Protein AF-A0A2N0BMG9-F1 (afdb_monomer)

Solvent-accessible surface area (backbone atoms only — not comparable to full-atom values): 3903 Å² total; per-residue (Å²): 131,62,66,69,59,50,53,51,53,57,49,38,50,75,74,69,51,49,60,68,58,48,42,60,60,49,37,76,84,34,84,83,66,54,65,67,60,49,45,52,52,49,54,56,50,57,74,67,51,76,61,92,84,70,75,76,85,78,79,80,130

Structure (mmCIF, N/CA/C/O backbone):
data_AF-A0A2N0BMG9-F1
#
_entry.id   AF-A0A2N0BMG9-F1
#
loop_
_atom_site.group_PDB
_atom_site.id
_atom_site.type_symbol
_atom_site.label_atom_id
_atom_site.label_alt_id
_atom_site.label_comp_id
_atom_site.label_asym_id
_atom_site.label_entity_id
_atom_site.label_seq_id
_atom_site.pdbx_PDB_ins_code
_atom_site.Cartn_x
_atom_site.Cartn_y
_atom_site.Cartn_z
_atom_site.occupancy
_atom_site.B_iso_or_equiv
_atom_site.auth_seq_id
_atom_site.auth_comp_id
_atom_site.auth_asym_id
_atom_site.auth_atom_id
_atom_site.pdbx_PDB_model_num
ATOM 1 N N . MET A 1 1 ? -10.401 7.738 0.829 1.00 73.88 1 MET A N 1
ATOM 2 C CA . MET A 1 1 ? -9.170 7.184 1.436 1.00 73.88 1 MET A CA 1
ATOM 3 C C . MET A 1 1 ? -8.264 8.341 1.828 1.00 73.88 1 MET A C 1
ATOM 5 O O . MET A 1 1 ? -8.205 9.302 1.071 1.00 73.88 1 MET A O 1
ATOM 9 N N . ASN A 1 2 ? -7.607 8.274 2.990 1.00 84.06 2 ASN A N 1
ATOM 10 C CA . ASN A 1 2 ? -6.634 9.285 3.420 1.00 84.06 2 ASN A CA 1
ATOM 11 C C . ASN A 1 2 ? -5.453 9.328 2.419 1.00 84.06 2 ASN A C 1
ATOM 13 O O . ASN A 1 2 ? -4.908 8.260 2.123 1.00 84.06 2 ASN A O 1
ATOM 17 N N . PRO A 1 3 ? -5.062 10.504 1.890 1.00 88.50 3 PRO A N 1
ATOM 18 C CA . PRO A 1 3 ? -3.960 10.622 0.931 1.00 88.50 3 PRO A CA 1
ATOM 19 C C . PRO A 1 3 ? -2.636 10.042 1.451 1.00 88.50 3 PRO A C 1
ATOM 21 O O . PRO A 1 3 ? -1.950 9.364 0.695 1.00 88.50 3 PRO A O 1
ATOM 24 N N . ILE A 1 4 ? -2.346 10.165 2.749 1.00 89.94 4 ILE A N 1
ATOM 25 C CA . ILE A 1 4 ? -1.116 9.633 3.362 1.00 89.94 4 ILE A CA 1
ATOM 26 C C . ILE A 1 4 ? -1.081 8.098 3.300 1.00 89.94 4 ILE A C 1
ATOM 28 O O . ILE A 1 4 ? -0.051 7.495 2.996 1.00 89.94 4 ILE A O 1
ATOM 32 N N . ILE A 1 5 ? -2.225 7.449 3.553 1.00 91.50 5 ILE A N 1
ATOM 33 C CA . ILE A 1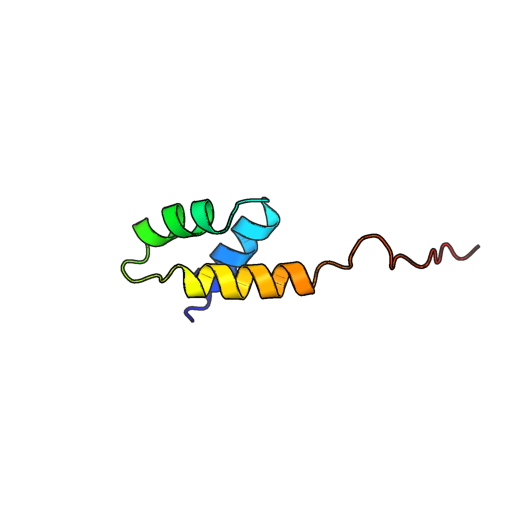 5 ? -2.348 5.986 3.462 1.00 91.50 5 ILE A CA 1
ATOM 34 C C . ILE A 1 5 ? -2.141 5.550 2.013 1.00 91.50 5 ILE A C 1
ATOM 36 O O . ILE A 1 5 ? -1.430 4.582 1.760 1.00 91.50 5 ILE A O 1
ATOM 40 N N . LYS A 1 6 ? -2.721 6.288 1.061 1.00 93.38 6 LYS A N 1
ATOM 41 C CA . LYS A 1 6 ? -2.557 6.010 -0.365 1.00 93.38 6 LYS A CA 1
ATOM 42 C C . LYS A 1 6 ? -1.093 6.085 -0.789 1.00 93.38 6 LYS A C 1
ATOM 44 O O . LYS A 1 6 ? -0.592 5.128 -1.365 1.00 93.38 6 LYS A O 1
ATOM 49 N N . GLU A 1 7 ? -0.411 7.185 -0.482 1.00 94.94 7 GLU A N 1
ATOM 50 C CA . GLU A 1 7 ? 1.011 7.358 -0.804 1.00 94.94 7 GLU A CA 1
ATOM 51 C C . GLU A 1 7 ? 1.872 6.264 -0.166 1.00 94.94 7 GLU A C 1
ATOM 53 O O . GLU A 1 7 ? 2.758 5.715 -0.818 1.00 94.94 7 GLU A O 1
ATOM 58 N N . SER A 1 8 ? 1.556 5.869 1.071 1.00 95.44 8 SER A N 1
ATOM 59 C CA . SER A 1 8 ? 2.244 4.760 1.735 1.00 95.44 8 SER A CA 1
ATOM 60 C C . SER A 1 8 ? 2.032 3.432 1.003 1.00 95.44 8 SER A C 1
ATOM 62 O O . SER A 1 8 ? 2.995 2.698 0.793 1.00 95.44 8 SER A O 1
ATOM 64 N N . ILE A 1 9 ? 0.803 3.113 0.581 1.00 95.69 9 ILE A N 1
ATOM 65 C CA . ILE A 1 9 ? 0.505 1.899 -0.200 1.00 95.69 9 ILE A CA 1
ATOM 66 C C . ILE A 1 9 ? 1.273 1.917 -1.530 1.00 95.69 9 ILE A C 1
ATOM 68 O O . ILE A 1 9 ? 1.898 0.918 -1.887 1.00 95.69 9 ILE A O 1
ATOM 72 N N . GLU A 1 10 ? 1.273 3.051 -2.238 1.00 95.50 10 GLU A N 1
ATOM 73 C CA . GLU A 1 10 ? 2.002 3.213 -3.503 1.00 95.50 10 GLU A CA 1
ATOM 74 C C . GLU A 1 10 ? 3.519 3.046 -3.326 1.00 95.50 10 GLU A C 1
ATOM 76 O O . GLU A 1 10 ? 4.176 2.463 -4.191 1.00 95.50 10 GLU A O 1
ATOM 81 N N . TRP A 1 11 ? 4.080 3.525 -2.212 1.00 96.62 11 TRP A N 1
ATOM 82 C CA . TRP A 1 11 ? 5.489 3.323 -1.878 1.00 96.62 11 TRP A CA 1
ATOM 83 C C . TRP A 1 11 ? 5.807 1.839 -1.649 1.00 96.62 11 TRP A C 1
ATOM 85 O O . TRP A 1 11 ? 6.693 1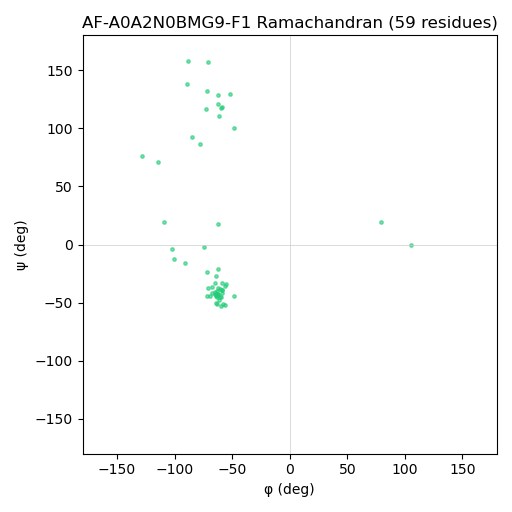.305 -2.310 1.00 96.62 11 TRP A O 1
ATOM 95 N N . HIS A 1 12 ? 5.030 1.138 -0.815 1.00 96.12 12 HIS A N 1
ATOM 96 C CA . HIS A 1 12 ? 5.247 -0.293 -0.546 1.00 96.12 12 HIS A CA 1
ATOM 97 C C . HIS A 1 12 ? 5.131 -1.148 -1.815 1.00 96.12 12 HIS A C 1
ATOM 99 O O . HIS A 1 12 ? 5.897 -2.090 -2.007 1.00 96.12 12 HIS A O 1
ATOM 105 N N . PHE A 1 13 ? 4.192 -0.806 -2.699 1.00 95.38 13 PHE A N 1
ATOM 106 C CA . PHE A 1 13 ? 4.050 -1.471 -3.989 1.00 95.38 13 PHE A CA 1
ATOM 107 C C . PHE A 1 13 ? 5.316 -1.343 -4.850 1.00 95.38 13 PHE A C 1
ATOM 109 O O . PHE A 1 13 ? 5.777 -2.330 -5.420 1.00 95.38 13 PHE A O 1
ATOM 116 N N . LYS A 1 14 ? 5.909 -0.142 -4.925 1.00 94.19 14 LYS A N 1
ATOM 117 C CA . LYS A 1 14 ? 7.155 0.096 -5.679 1.00 94.19 14 LYS A CA 1
ATOM 118 C C . LYS A 1 14 ? 8.347 -0.659 -5.095 1.00 94.19 14 LYS A C 1
ATOM 120 O O . LYS A 1 14 ? 9.188 -1.120 -5.857 1.00 94.19 14 LYS A O 1
ATOM 125 N N . GLU A 1 15 ? 8.372 -0.830 -3.778 1.00 95.81 15 GLU A N 1
ATOM 126 C CA . GLU A 1 15 ? 9.375 -1.637 -3.077 1.00 95.81 15 GLU A CA 1
ATOM 127 C C . GLU A 1 15 ? 9.163 -3.155 -3.255 1.00 95.81 15 GLU A C 1
ATOM 129 O O . GLU A 1 15 ? 9.948 -3.956 -2.750 1.00 95.81 15 GLU A O 1
ATOM 134 N N . GLY A 1 16 ? 8.106 -3.580 -3.959 1.00 93.62 16 GLY A N 1
ATOM 135 C CA . GLY A 1 16 ? 7.826 -4.992 -4.230 1.00 93.62 16 GLY A CA 1
ATOM 136 C C . GLY A 1 16 ? 7.182 -5.741 -3.063 1.00 93.62 16 GLY A C 1
ATOM 137 O O . GLY A 1 16 ? 7.227 -6.971 -3.014 1.00 93.62 16 GLY A O 1
ATOM 138 N N . TYR A 1 17 ? 6.584 -5.027 -2.108 1.00 96.31 17 TYR A N 1
ATOM 139 C CA . TYR A 1 17 ? 5.880 -5.653 -0.991 1.00 96.31 17 TYR A CA 1
ATOM 140 C C . TYR A 1 17 ? 4.584 -6.292 -1.488 1.00 96.31 17 TYR A C 1
ATOM 142 O O . TYR A 1 17 ? 4.029 -5.895 -2.507 1.00 96.31 17 TYR A O 1
ATOM 150 N N . THR A 1 18 ? 4.068 -7.273 -0.748 1.00 95.62 18 THR A N 1
ATOM 151 C CA . THR A 1 18 ? 2.758 -7.873 -1.025 1.00 95.62 18 THR A CA 1
ATOM 152 C C . THR A 1 18 ? 1.643 -7.115 -0.309 1.00 95.62 18 THR A C 1
ATOM 154 O O . THR A 1 18 ? 1.873 -6.504 0.735 1.00 95.62 18 THR A O 1
ATOM 157 N N . VAL A 1 19 ? 0.404 -7.244 -0.803 1.00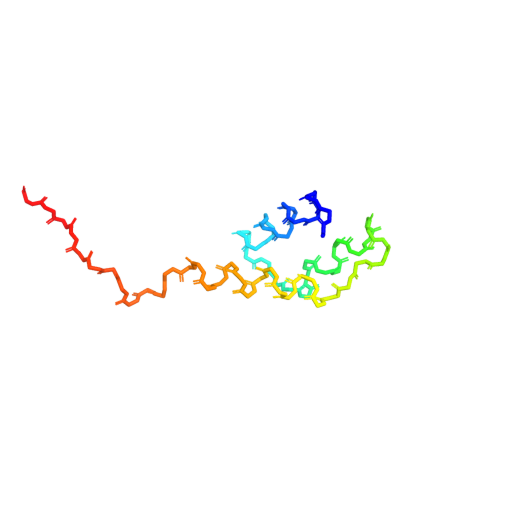 94.81 19 VAL A N 1
ATOM 158 C CA . VAL A 1 19 ? -0.804 -6.701 -0.145 1.00 94.81 19 VAL A CA 1
ATOM 159 C C . VAL A 1 19 ? -0.851 -7.075 1.339 1.00 94.81 19 VAL A C 1
ATOM 161 O O . VAL A 1 19 ? -1.121 -6.223 2.183 1.00 94.81 19 VAL A O 1
ATOM 164 N N . VAL A 1 20 ? -0.553 -8.339 1.664 1.00 95.06 20 VAL A N 1
ATOM 165 C CA . VAL A 1 20 ? -0.558 -8.848 3.044 1.00 95.06 20 VAL A CA 1
ATOM 1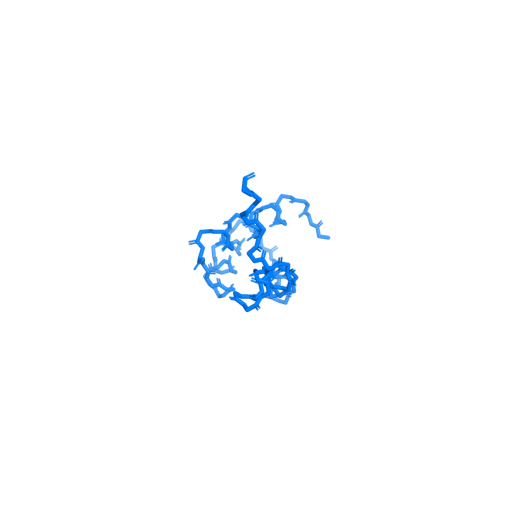66 C C . VAL A 1 20 ? 0.469 -8.106 3.894 1.00 95.06 20 VAL A C 1
ATOM 168 O O . VAL A 1 20 ? 0.124 -7.621 4.971 1.00 95.06 20 VAL A O 1
ATOM 171 N N . LYS A 1 21 ? 1.705 -7.955 3.398 1.00 95.31 21 LYS A N 1
ATOM 172 C CA . LYS A 1 21 ? 2.772 -7.294 4.155 1.00 95.31 21 LYS A CA 1
ATOM 173 C C . LYS A 1 21 ? 2.501 -5.804 4.349 1.00 95.31 21 LYS A C 1
ATOM 175 O O . LYS A 1 21 ? 2.683 -5.284 5.446 1.00 95.31 21 LYS A O 1
ATOM 180 N N . THR A 1 22 ? 2.023 -5.127 3.309 1.00 95.88 22 THR A N 1
ATOM 181 C CA . THR A 1 22 ? 1.625 -3.717 3.388 1.00 95.88 22 THR A CA 1
ATOM 182 C C . THR A 1 22 ? 0.471 -3.518 4.368 1.00 95.88 22 THR A C 1
ATOM 184 O O . THR A 1 22 ? 0.504 -2.585 5.167 1.00 95.88 22 THR A O 1
ATOM 187 N N . CYS A 1 23 ? -0.530 -4.402 4.359 1.00 94.94 23 CYS A N 1
ATOM 188 C CA . CYS A 1 23 ? -1.645 -4.331 5.299 1.00 94.94 23 CYS A CA 1
ATOM 189 C C . CYS A 1 23 ? -1.183 -4.535 6.750 1.00 94.94 23 CYS A C 1
ATOM 191 O O . CYS A 1 23 ? -1.601 -3.778 7.622 1.00 94.94 23 CYS A O 1
ATOM 193 N N . GLU A 1 24 ? -0.302 -5.509 7.004 1.00 94.25 24 GLU A N 1
ATOM 194 C CA . GLU A 1 24 ? 0.278 -5.760 8.330 1.00 94.25 24 GLU A CA 1
ATOM 195 C C . GLU A 1 24 ? 0.965 -4.498 8.874 1.00 94.25 24 GLU A C 1
ATOM 197 O O . GLU A 1 24 ? 0.607 -4.024 9.950 1.00 94.25 24 GLU A O 1
ATOM 202 N N . ILE A 1 25 ? 1.865 -3.895 8.092 1.00 94.94 25 ILE A N 1
ATOM 203 C CA . ILE A 1 25 ? 2.623 -2.698 8.490 1.00 94.94 25 ILE A CA 1
ATOM 204 C C . ILE A 1 25 ? 1.692 -1.507 8.732 1.00 94.94 25 ILE A C 1
ATOM 206 O O . ILE A 1 25 ? 1.749 -0.862 9.779 1.00 94.94 25 ILE A O 1
ATOM 210 N N . LEU A 1 26 ? 0.814 -1.201 7.775 1.00 93.62 26 LEU A N 1
ATOM 211 C CA . LEU A 1 26 ? -0.015 0.000 7.855 1.00 93.62 26 LEU A CA 1
ATOM 212 C C . LEU A 1 26 ? -1.115 -0.111 8.916 1.00 93.62 26 LEU A C 1
ATOM 214 O O . LEU A 1 26 ? -1.549 0.922 9.432 1.00 93.62 26 LEU A O 1
ATOM 218 N N . SER A 1 27 ? -1.531 -1.329 9.276 1.00 93.31 27 SER A N 1
ATOM 219 C CA . SER A 1 27 ? -2.511 -1.560 10.343 1.00 93.31 27 SER A CA 1
ATOM 220 C C . SER A 1 27 ? -2.015 -1.117 11.721 1.00 93.31 27 SER A C 1
ATOM 222 O O . SER A 1 27 ? -2.830 -0.712 12.548 1.00 93.31 27 SER A O 1
ATOM 224 N N . TRP A 1 28 ? -0.695 -1.114 11.956 1.00 92.19 28 TRP A N 1
ATOM 225 C CA . TRP A 1 28 ? -0.108 -0.708 13.239 1.00 92.19 28 TRP A CA 1
ATOM 226 C C . TRP A 1 28 ? -0.300 0.78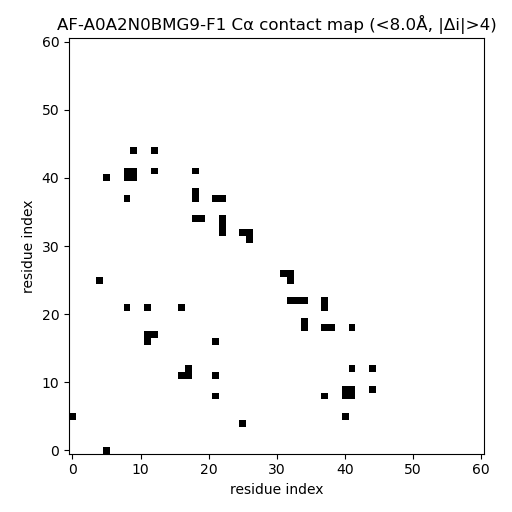3 13.522 1.00 92.19 28 TRP A C 1
ATOM 228 O O . TRP A 1 28 ? -0.537 1.172 14.662 1.00 92.19 28 TRP A O 1
ATOM 238 N N . SER A 1 29 ? -0.220 1.622 12.488 1.00 90.56 29 SER A N 1
ATOM 239 C CA . SER A 1 29 ? -0.380 3.079 12.611 1.00 90.56 29 SER A CA 1
ATOM 240 C C . SER A 1 29 ? -1.768 3.574 12.203 1.00 90.56 29 SER A C 1
ATOM 242 O O . SER A 1 29 ? -2.107 4.723 12.470 1.00 90.56 29 SER A O 1
ATOM 244 N N . ASN A 1 30 ? -2.576 2.728 11.555 1.00 89.62 30 ASN A N 1
ATOM 245 C CA . ASN A 1 30 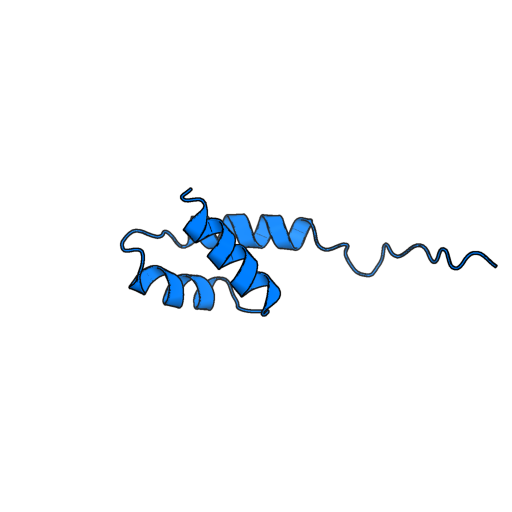? -3.910 3.073 11.068 1.00 89.62 30 ASN A CA 1
ATOM 246 C C . ASN A 1 30 ? -4.929 2.031 11.550 1.00 89.62 30 ASN A C 1
ATOM 248 O O . ASN A 1 30 ? -5.369 1.184 10.762 1.00 89.62 30 ASN A O 1
ATOM 252 N N . PRO A 1 31 ? -5.322 2.079 12.837 1.00 83.38 31 PRO A N 1
ATOM 253 C CA . PRO A 1 31 ? -6.369 1.211 13.355 1.00 83.38 31 PRO A CA 1
ATOM 254 C C . PRO A 1 31 ? -7.664 1.446 12.563 1.00 83.38 31 PRO A C 1
ATOM 256 O O . PRO A 1 31 ? -8.190 2.556 12.515 1.00 83.38 31 PRO A O 1
ATOM 259 N N . GLY A 1 32 ? -8.148 0.401 11.887 1.00 86.94 32 GLY A N 1
ATOM 260 C CA . GLY A 1 32 ? -9.311 0.461 10.993 1.00 86.94 32 GLY A CA 1
ATOM 261 C C . GLY A 1 32 ? -8.985 0.417 9.496 1.00 86.94 32 GLY A C 1
ATOM 262 O O . GLY A 1 32 ? -9.912 0.420 8.680 1.00 86.94 32 GLY A O 1
ATOM 263 N N . LEU A 1 33 ? -7.705 0.334 9.111 1.00 89.75 33 LEU A N 1
ATOM 264 C CA . LEU A 1 33 ? -7.335 0.047 7.727 1.00 89.75 33 LEU A CA 1
ATOM 265 C C . LEU A 1 33 ? -7.861 -1.333 7.319 1.00 89.75 33 LEU A C 1
ATOM 267 O O . LEU A 1 33 ? -7.513 -2.351 7.915 1.00 89.75 33 LEU A O 1
ATOM 271 N N . ARG A 1 34 ? -8.695 -1.360 6.278 1.00 90.56 34 ARG A N 1
ATOM 272 C CA . ARG A 1 34 ? -9.248 -2.601 5.739 1.00 90.56 34 ARG A CA 1
ATOM 273 C C . ARG A 1 34 ? -8.330 -3.181 4.661 1.00 90.56 34 ARG A C 1
ATOM 275 O O . ARG A 1 34 ? -7.893 -2.417 3.794 1.00 90.56 34 ARG A O 1
ATOM 282 N N . P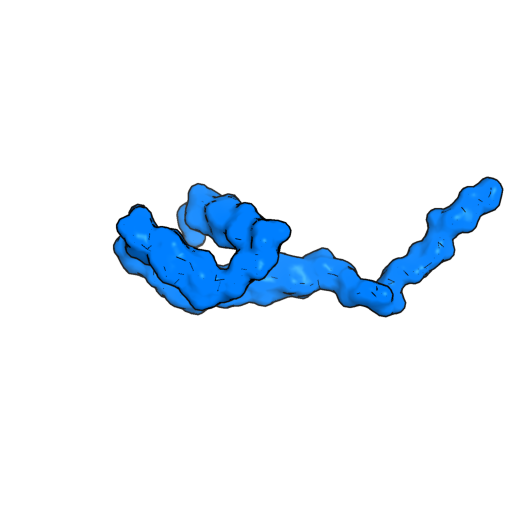RO A 1 35 ? -8.109 -4.508 4.637 1.00 91.62 35 PRO A N 1
ATOM 283 C CA . PRO A 1 35 ? -7.308 -5.164 3.601 1.00 91.62 35 PRO A CA 1
ATOM 284 C C . PRO A 1 35 ? -7.802 -4.874 2.178 1.00 91.62 35 PRO A C 1
ATOM 286 O O . PRO A 1 35 ? -6.996 -4.717 1.264 1.00 91.62 35 PRO A O 1
ATOM 289 N N . GLU A 1 36 ? -9.119 -4.723 2.002 1.00 94.25 36 GLU A N 1
ATOM 290 C CA . GLU A 1 36 ? -9.754 -4.437 0.709 1.00 94.25 36 GLU A CA 1
ATOM 291 C C . GLU A 1 36 ? -9.239 -3.133 0.079 1.00 94.25 36 GLU A C 1
ATOM 293 O O . GLU A 1 36 ? -9.115 -3.035 -1.139 1.00 94.25 36 GLU A O 1
ATOM 298 N N . ILE A 1 37 ? -8.900 -2.135 0.904 1.00 92.81 37 ILE A N 1
ATOM 299 C CA . ILE A 1 37 ? -8.386 -0.839 0.439 1.00 92.81 37 ILE A CA 1
ATOM 300 C C . ILE A 1 37 ? -6.979 -1.009 -0.139 1.00 92.81 37 ILE A C 1
ATOM 302 O O . ILE A 1 37 ? -6.682 -0.487 -1.214 1.00 92.81 37 ILE A O 1
ATOM 306 N N . VAL A 1 38 ? -6.124 -1.766 0.556 1.00 94.69 38 VAL A N 1
ATOM 307 C CA . VAL A 1 38 ? -4.757 -2.062 0.103 1.00 94.69 38 VAL A CA 1
ATOM 308 C C . VAL A 1 38 ? -4.805 -2.880 -1.186 1.00 94.69 38 VAL A C 1
ATOM 310 O O . VAL A 1 38 ? -4.107 -2.558 -2.144 1.00 94.69 38 VAL A O 1
ATOM 313 N N . GLN A 1 39 ? -5.682 -3.885 -1.240 1.00 96.31 39 GLN A N 1
ATOM 314 C CA . GLN A 1 39 ? -5.867 -4.728 -2.418 1.00 96.31 39 GLN A CA 1
ATOM 315 C C . GLN A 1 39 ? -6.349 -3.931 -3.639 1.00 96.31 39 GLN A C 1
ATOM 317 O O . GLN A 1 39 ? -5.823 -4.122 -4.735 1.00 96.31 39 GLN A O 1
ATOM 322 N N . ALA A 1 40 ? -7.312 -3.021 -3.463 1.00 95.44 40 ALA A N 1
ATOM 323 C CA . ALA A 1 40 ? -7.836 -2.200 -4.552 1.00 95.44 40 ALA A CA 1
ATOM 324 C C . ALA A 1 40 ? -6.768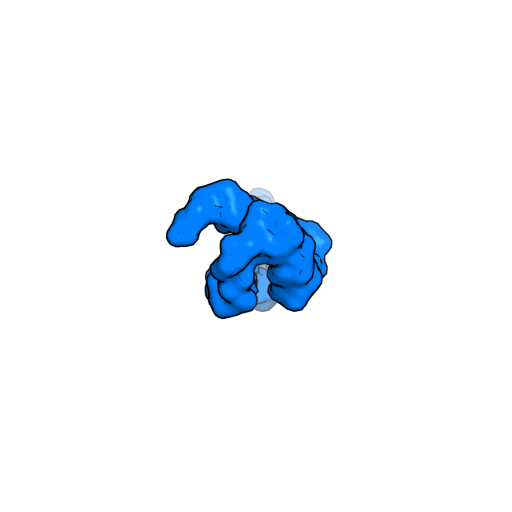 -1.273 -5.157 1.00 95.44 40 ALA A C 1
ATOM 326 O O . ALA A 1 40 ? -6.667 -1.163 -6.381 1.00 95.44 40 ALA A O 1
ATOM 327 N N . GLU A 1 41 ? -5.943 -0.629 -4.325 1.00 94.69 41 GLU A N 1
ATOM 328 C CA . GLU A 1 41 ? -4.857 0.220 -4.829 1.00 94.69 41 GLU A CA 1
ATOM 329 C C . GLU A 1 41 ? -3.732 -0.598 -5.467 1.00 94.69 41 GLU A C 1
ATOM 331 O O . GLU A 1 41 ? -3.224 -0.198 -6.512 1.00 94.69 41 GLU A O 1
ATOM 336 N N . PHE A 1 42 ? -3.389 -1.765 -4.919 1.00 95.56 42 PHE A N 1
ATOM 337 C CA . PHE A 1 42 ? -2.442 -2.680 -5.561 1.00 95.56 42 PHE A CA 1
ATOM 338 C C . PHE A 1 42 ? -2.913 -3.082 -6.961 1.00 95.56 42 PHE A C 1
ATOM 340 O O . PHE A 1 42 ? -2.183 -2.871 -7.924 1.00 95.56 42 PHE A O 1
ATOM 347 N N . ALA A 1 43 ? -4.160 -3.537 -7.105 1.00 94.88 43 ALA A N 1
ATOM 348 C CA . ALA A 1 43 ? -4.721 -3.898 -8.408 1.00 94.88 43 ALA A CA 1
ATOM 349 C C . ALA A 1 43 ? -4.717 -2.710 -9.392 1.00 94.88 43 ALA A C 1
ATOM 351 O O . ALA A 1 43 ? -4.410 -2.863 -10.579 1.00 94.88 43 ALA A O 1
ATOM 352 N N . ARG A 1 44 ? -5.012 -1.497 -8.903 1.00 94.00 44 ARG A N 1
ATOM 353 C CA . ARG A 1 44 ? -4.931 -0.262 -9.697 1.00 94.00 44 ARG A CA 1
ATOM 354 C C . ARG A 1 44 ? -3.501 0.026 -10.163 1.00 94.00 44 ARG A C 1
ATOM 356 O O . ARG A 1 44 ? -3.321 0.491 -11.288 1.00 94.00 44 ARG A O 1
ATOM 363 N N . LEU A 1 45 ? -2.496 -0.208 -9.323 1.00 93.25 45 LEU A N 1
ATOM 364 C CA . LEU A 1 45 ? -1.088 -0.012 -9.670 1.00 93.25 45 LEU A CA 1
ATOM 365 C C . LEU A 1 45 ? -0.594 -1.081 -10.646 1.00 93.25 45 LEU A C 1
ATOM 367 O O . LEU A 1 45 ? 0.014 -0.729 -11.655 1.00 93.25 45 LEU A O 1
ATOM 371 N N . GLU A 1 46 ? -0.931 -2.350 -10.423 1.00 92.00 46 GLU A N 1
ATOM 372 C CA . GLU A 1 46 ? -0.619 -3.455 -11.337 1.00 92.00 46 GLU A CA 1
ATOM 373 C C . GLU A 1 46 ? -1.216 -3.227 -12.727 1.00 92.00 46 GLU A C 1
ATOM 375 O O . GLU A 1 46 ? -0.531 -3.409 -13.731 1.00 92.00 46 GLU A O 1
ATOM 380 N N . SER A 1 47 ? -2.457 -2.737 -12.804 1.00 91.38 47 SER A N 1
ATOM 381 C CA . SER A 1 47 ? -3.099 -2.387 -14.078 1.00 91.38 47 SER A CA 1
ATOM 382 C C . SER A 1 47 ? -2.383 -1.262 -14.835 1.00 91.38 47 SER A C 1
ATOM 384 O O . SER A 1 47 ? -2.599 -1.115 -16.040 1.00 91.38 47 SER A O 1
ATOM 386 N N . ARG A 1 48 ? -1.582 -0.438 -14.150 1.00 88.25 48 ARG A N 1
ATOM 387 C CA . ARG A 1 48 ? -0.798 0.647 -14.761 1.00 88.25 48 ARG A CA 1
ATOM 388 C C . ARG A 1 48 ? 0.594 0.198 -15.180 1.00 88.25 48 ARG A C 1
ATOM 390 O O . ARG A 1 48 ? 1.230 0.918 -15.947 1.00 88.25 48 ARG A O 1
ATOM 397 N N . ILE A 1 49 ? 1.074 -0.945 -14.690 1.00 83.12 49 ILE A N 1
ATOM 398 C CA . ILE A 1 49 ? 2.330 -1.512 -15.164 1.00 83.12 49 ILE A CA 1
ATOM 399 C C . ILE A 1 49 ? 2.064 -2.062 -16.568 1.00 83.12 49 ILE A C 1
ATOM 401 O O . ILE A 1 49 ? 1.253 -2.980 -16.724 1.00 83.12 49 ILE A O 1
ATOM 405 N N . PRO A 1 50 ? 2.719 -1.527 -17.612 1.00 73.69 50 PRO A N 1
ATOM 406 C CA . PRO A 1 50 ? 2.613 -2.115 -18.933 1.00 73.69 50 PRO A CA 1
ATOM 407 C C . PRO A 1 50 ? 3.127 -3.553 -18.843 1.00 73.69 50 PRO A C 1
ATOM 409 O O . PRO A 1 50 ? 4.293 -3.785 -18.521 1.00 73.69 50 PRO A O 1
ATOM 412 N N . LYS A 1 51 ? 2.250 -4.530 -19.110 1.00 62.91 51 LYS A N 1
ATOM 413 C CA . LYS A 1 51 ? 2.666 -5.928 -19.260 1.00 62.91 51 LYS A CA 1
ATOM 414 C C . LYS A 1 51 ? 3.807 -5.942 -20.271 1.00 62.91 51 LYS A C 1
ATOM 416 O O . LYS A 1 51 ? 3.674 -5.362 -21.349 1.00 62.91 51 LYS A O 1
ATOM 421 N N . ALA A 1 52 ? 4.913 -6.591 -19.925 1.00 55.59 52 ALA A N 1
ATOM 422 C CA . ALA A 1 52 ? 6.173 -6.580 -20.670 1.00 55.59 52 ALA A CA 1
ATOM 423 C C . ALA A 1 52 ? 6.107 -7.169 -22.105 1.00 55.59 52 ALA A C 1
ATOM 425 O O . ALA A 1 52 ? 7.141 -7.469 -22.686 1.00 55.59 52 ALA A O 1
ATOM 426 N N . GLY A 1 53 ? 4.916 -7.315 -22.698 1.00 47.94 53 GLY A N 1
ATOM 427 C CA . GLY A 1 53 ? 4.689 -7.657 -24.103 1.00 47.94 53 GLY A CA 1
ATOM 428 C C . GLY A 1 53 ? 4.287 -6.482 -25.009 1.00 47.94 53 GLY A C 1
ATOM 429 O O . GLY A 1 53 ? 4.164 -6.687 -26.209 1.00 47.94 53 GLY A O 1
ATOM 430 N N . SER A 1 54 ? 4.095 -5.262 -24.485 1.00 50.38 54 SER A N 1
ATOM 431 C CA . SER A 1 54 ? 3.671 -4.095 -25.294 1.00 50.38 54 SER A CA 1
ATOM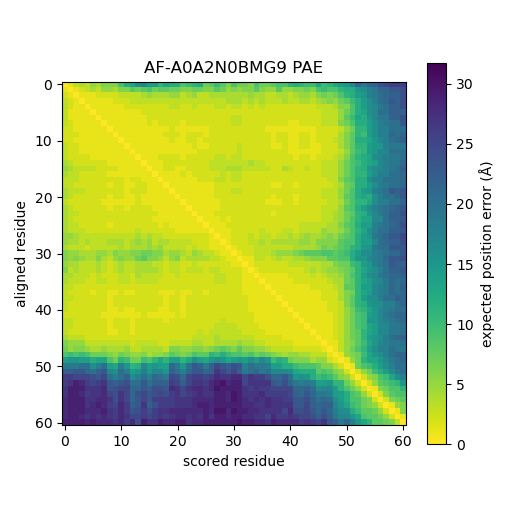 432 C C . SER A 1 54 ? 4.758 -3.035 -25.487 1.00 50.38 54 SER A C 1
ATOM 434 O O . SER A 1 54 ? 4.453 -1.885 -25.803 1.00 50.38 54 SER A O 1
ATOM 436 N N . ARG A 1 55 ? 6.034 -3.387 -25.295 1.00 46.03 55 ARG A N 1
ATOM 437 C CA . ARG A 1 55 ? 7.145 -2.490 -25.628 1.00 46.03 55 ARG A CA 1
ATOM 438 C C . ARG A 1 55 ? 7.348 -2.550 -27.142 1.00 46.03 55 ARG A C 1
ATOM 440 O O . ARG A 1 55 ? 8.128 -3.360 -27.627 1.00 46.03 55 ARG A O 1
ATOM 447 N N . LYS A 1 56 ? 6.607 -1.729 -27.895 1.00 48.69 56 LYS A N 1
ATOM 448 C CA . LYS A 1 56 ? 7.050 -1.374 -29.244 1.00 48.69 56 LYS A CA 1
ATOM 449 C C . LYS A 1 56 ? 8.388 -0.668 -29.081 1.00 48.69 56 LYS A C 1
ATOM 451 O O . LYS A 1 56 ? 8.489 0.387 -28.464 1.00 48.69 56 LYS A O 1
ATOM 456 N N . GLU A 1 57 ? 9.397 -1.378 -29.540 1.00 47.28 57 GLU A N 1
ATOM 457 C CA . GLU A 1 57 ? 10.731 -0.921 -29.856 1.00 47.28 57 GLU A CA 1
ATOM 458 C C . GLU A 1 57 ? 10.602 0.335 -30.728 1.00 47.28 57 GLU A C 1
ATOM 460 O O . GLU A 1 57 ? 10.289 0.254 -31.909 1.00 47.28 57 GLU A O 1
ATOM 465 N N . GLU A 1 58 ? 10.751 1.514 -30.132 1.00 48.31 58 GLU A N 1
ATOM 466 C CA . GLU A 1 58 ? 11.016 2.738 -30.883 1.00 48.31 58 GLU A CA 1
ATOM 467 C C . GLU A 1 58 ? 12.418 3.195 -30.483 1.00 48.31 58 GLU A C 1
ATOM 469 O O . GLU A 1 58 ? 12.625 4.123 -29.706 1.00 48.31 58 GLU A O 1
ATOM 474 N N . VAL A 1 59 ? 13.404 2.431 -30.957 1.00 47.00 59 VAL A N 1
ATOM 475 C CA . VAL A 1 59 ? 14.762 2.933 -31.148 1.00 47.00 59 VAL A CA 1
ATOM 476 C C . VAL A 1 59 ? 14.741 3.590 -32.524 1.00 47.00 59 VAL A C 1
ATOM 478 O O . VAL A 1 59 ? 14.859 2.914 -33.543 1.00 47.00 59 VAL A O 1
ATOM 481 N N . ALA A 1 60 ? 14.477 4.896 -32.556 1.00 46.44 60 ALA A N 1
ATOM 482 C CA . ALA A 1 60 ? 14.651 5.690 -33.763 1.00 46.44 60 ALA A CA 1
ATOM 483 C C . ALA A 1 60 ? 16.154 5.878 -34.029 1.00 46.44 60 ALA A C 1
ATOM 485 O O . ALA A 1 60 ? 16.926 6.163 -33.110 1.00 46.44 60 ALA A O 1
ATOM 486 N N . ALA A 1 61 ? 16.500 5.622 -35.289 1.00 41.84 61 ALA A N 1
ATOM 487 C CA . ALA A 1 61 ? 17.822 5.557 -35.900 1.00 41.84 61 ALA A CA 1
ATOM 488 C C . ALA A 1 61 ? 18.508 6.919 -36.081 1.00 41.84 61 ALA A C 1
ATOM 490 O O . ALA A 1 61 ? 17.799 7.951 -36.078 1.00 41.84 61 ALA A O 1
#

Nearest PDB structures (foldseek):
  2ezk-assembly1_A  TM=6.883E-01  e=2.433E+00  Muvirus mu
  3lcn-assembly2_B  TM=8.273E-01  e=4.936E+00  Saccharomyces cerevisiae
  4xvn-assembly2_E  TM=7.235E-01  e=4.628E+00  Thermus phage G20c
  4xvn-assembly2_D  TM=7.358E-01  e=5.613E+00  Thermus phage G20c
  2v75-assembly1_A  TM=8.273E-01  e=5.613E+00  Saccharomyces cerevisiae

pLDDT: mean 84.43, std 17.23, range [41.84, 96.62]

Foldseek 3Di:
DPVVLLVQLVVCVVVVHDLVRSCVVVCVVDVPDDSVVSVVSSVVVVVVPPDPPPPPDPPDD

Sequence (61 aa):
MNPIIKESIEWHFKEGYTVVKTCEILSWSNPGLRPEIVQAEFARLESRIPKAGSRKEEVAA

Mean predicted aligned error: 7.9 Å

Radius of gyration: 15.0 Å; Cα contacts (8 Å, |Δi|>4): 30; chains: 1; bounding box: 28×20×49 Å

Secondary structure (DSSP, 8-state):
--HHHHHHHHHHHHTT--HHHHHHHHHHHSTT--HHHHHHHHHHHHTTSPPTT--------

Organism: NCBI:txid2023197